Protein AF-A0A1B1BDW7-F1 (afdb_monomer_lite)

Structure (mmCIF, N/CA/C/O backbone):
data_AF-A0A1B1BDW7-F1
#
_entry.id   AF-A0A1B1BDW7-F1
#
loop_
_atom_site.group_PDB
_atom_site.id
_atom_site.type_symbol
_atom_site.label_atom_id
_atom_site.label_alt_id
_atom_site.label_comp_id
_atom_site.label_asym_id
_atom_site.label_entity_id
_atom_site.label_seq_id
_atom_site.pdbx_PDB_ins_code
_atom_site.Cartn_x
_atom_site.Cartn_y
_atom_site.Cartn_z
_atom_site.occupancy
_atom_site.B_iso_or_equiv
_atom_site.auth_seq_id
_atom_site.auth_comp_id
_atom_site.auth_asym_id
_atom_site.auth_atom_id
_atom_site.pdbx_PDB_model_num
ATOM 1 N N . MET A 1 1 ? -5.306 7.553 -16.827 1.00 42.88 1 MET A N 1
ATOM 2 C CA . MET A 1 1 ? -5.351 6.073 -16.846 1.00 42.88 1 MET A CA 1
ATOM 3 C C . MET A 1 1 ? -4.467 5.481 -15.755 1.00 42.88 1 MET A C 1
ATOM 5 O O . MET A 1 1 ? -5.007 5.167 -14.707 1.00 42.88 1 MET A O 1
ATOM 9 N N . ALA A 1 2 ? -3.136 5.407 -15.911 1.00 57.34 2 ALA A N 1
ATOM 10 C CA . ALA A 1 2 ? -2.256 4.896 -14.841 1.00 57.34 2 ALA A CA 1
ATOM 11 C C . ALA A 1 2 ? -2.327 5.742 -13.553 1.00 57.34 2 ALA A C 1
ATOM 13 O O . ALA A 1 2 ? -2.296 5.215 -12.447 1.00 57.34 2 ALA A O 1
ATOM 14 N N . THR A 1 3 ? -2.501 7.056 -13.703 1.00 66.56 3 THR A N 1
ATOM 15 C CA . THR A 1 3 ? -2.764 8.001 -12.612 1.00 66.56 3 THR A CA 1
ATOM 16 C C . THR A 1 3 ? -4.084 7.748 -11.891 1.00 66.56 3 THR A C 1
ATOM 18 O O . THR A 1 3 ? -4.113 7.852 -10.672 1.00 66.56 3 THR A O 1
ATOM 21 N N . ASP A 1 4 ? -5.153 7.403 -12.610 1.00 77.25 4 ASP A N 1
ATOM 22 C CA . ASP A 1 4 ? -6.493 7.250 -12.024 1.00 77.25 4 ASP A CA 1
ATOM 23 C C . ASP A 1 4 ? -6.609 5.924 -11.266 1.00 77.25 4 ASP A C 1
ATOM 25 O O . ASP A 1 4 ? -7.061 5.903 -10.125 1.00 77.25 4 ASP A O 1
ATOM 29 N N . ALA A 1 5 ? -6.098 4.834 -11.852 1.00 80.75 5 ALA A N 1
ATOM 30 C CA . ALA A 1 5 ? -5.999 3.542 -11.175 1.00 80.75 5 ALA A CA 1
ATOM 31 C C . ALA A 1 5 ? -5.085 3.615 -9.938 1.00 80.75 5 ALA A C 1
ATOM 33 O O . ALA A 1 5 ? -5.396 3.025 -8.904 1.00 80.75 5 ALA A O 1
ATOM 34 N N . TRP A 1 6 ? -3.992 4.388 -10.008 1.00 85.19 6 TRP A N 1
ATOM 35 C CA . TRP A 1 6 ? -3.149 4.664 -8.844 1.00 85.19 6 TRP A CA 1
ATOM 36 C C . TRP A 1 6 ? -3.905 5.415 -7.741 1.00 85.19 6 TRP A C 1
ATOM 38 O O . TRP A 1 6 ? -3.835 5.008 -6.583 1.00 85.19 6 TRP A O 1
ATOM 48 N N . GLN A 1 7 ? -4.637 6.487 -8.072 1.00 89.00 7 GLN A N 1
ATOM 49 C CA . GLN A 1 7 ? -5.397 7.234 -7.063 1.00 89.00 7 GLN A CA 1
ATOM 50 C C . GLN A 1 7 ? -6.461 6.358 -6.397 1.00 89.00 7 GLN A C 1
ATOM 52 O O . GLN A 1 7 ? -6.555 6.350 -5.172 1.00 89.00 7 GLN A O 1
ATOM 57 N N . GLN A 1 8 ? -7.182 5.548 -7.175 1.00 89.06 8 GLN A N 1
ATOM 58 C CA . GLN A 1 8 ? -8.159 4.601 -6.638 1.00 89.06 8 GLN A CA 1
ATOM 59 C C . GLN A 1 8 ? -7.509 3.583 -5.687 1.00 89.06 8 GLN A C 1
ATOM 61 O O . GLN A 1 8 ? -8.014 3.346 -4.589 1.00 89.06 8 GLN A O 1
ATOM 66 N N . ALA A 1 9 ? -6.371 3.002 -6.078 1.00 90.00 9 ALA A N 1
ATOM 67 C CA . ALA A 1 9 ? -5.642 2.065 -5.228 1.00 90.00 9 ALA A CA 1
ATOM 68 C C . ALA A 1 9 ? -5.176 2.734 -3.926 1.00 90.00 9 ALA A C 1
ATOM 70 O O . ALA A 1 9 ? -5.385 2.189 -2.841 1.00 90.00 9 ALA A O 1
ATOM 71 N N . ARG A 1 10 ? -4.603 3.940 -4.022 1.00 93.31 10 ARG A N 1
ATOM 72 C CA . ARG A 1 10 ? -4.148 4.731 -2.875 1.00 93.31 10 ARG A CA 1
ATOM 73 C C . ARG A 1 10 ? -5.288 5.010 -1.901 1.00 93.31 10 ARG A C 1
ATOM 75 O O . ARG A 1 10 ? -5.157 4.734 -0.712 1.00 93.31 10 ARG A O 1
ATOM 82 N N . GLU A 1 11 ? -6.405 5.540 -2.390 1.00 93.50 11 GLU A N 1
ATOM 83 C CA . GLU A 1 11 ? -7.574 5.844 -1.562 1.00 93.50 11 GLU A CA 1
ATOM 84 C C . GLU A 1 11 ? -8.119 4.593 -0.875 1.00 93.50 11 GLU A C 1
ATOM 86 O O . GLU A 1 11 ? -8.386 4.616 0.328 1.00 93.50 11 GLU A O 1
ATOM 91 N N . GLY A 1 12 ? -8.214 3.481 -1.603 1.00 94.06 12 GLY A N 1
ATOM 92 C CA . GLY A 1 12 ? -8.655 2.210 -1.047 1.00 94.06 12 GLY A CA 1
ATOM 93 C C . GLY A 1 12 ? -7.742 1.683 0.060 1.00 94.06 12 GLY A C 1
ATOM 94 O O . GLY A 1 12 ? -8.233 1.260 1.108 1.00 94.06 12 GLY A O 1
ATOM 95 N N . VAL A 1 13 ? -6.418 1.762 -0.117 1.00 94.44 13 VAL A N 1
ATOM 96 C CA . VAL A 1 13 ? -5.449 1.368 0.920 1.00 94.44 13 VAL A CA 1
ATOM 97 C C . VAL A 1 13 ? -5.562 2.280 2.144 1.00 94.44 13 VAL A C 1
ATOM 99 O O . VAL A 1 13 ? -5.619 1.791 3.273 1.00 94.44 13 VAL A O 1
ATOM 102 N N . VAL A 1 14 ? -5.676 3.597 1.959 1.00 95.38 14 VAL A N 1
ATOM 103 C CA . VAL A 1 14 ? -5.874 4.536 3.078 1.00 95.38 14 VAL A CA 1
ATOM 104 C C . VAL A 1 14 ? -7.173 4.232 3.825 1.00 95.38 14 VAL A C 1
ATOM 106 O O . VAL A 1 14 ? -7.188 4.211 5.056 1.00 95.38 14 VAL A O 1
ATOM 109 N N . MET A 1 15 ? -8.262 3.947 3.110 1.00 95.06 15 MET A N 1
ATOM 110 C CA . MET A 1 15 ? -9.543 3.570 3.712 1.00 95.06 15 MET A CA 1
ATOM 111 C C . MET A 1 15 ? -9.462 2.248 4.479 1.00 95.06 15 MET A C 1
ATOM 113 O O . MET A 1 15 ? -10.021 2.145 5.575 1.00 95.06 15 MET A O 1
ATOM 117 N N . LEU A 1 16 ? -8.722 1.268 3.956 1.00 95.00 16 LEU A N 1
ATOM 118 C CA . LEU A 1 16 ? -8.437 0.017 4.652 1.00 95.00 16 LEU A CA 1
ATOM 119 C C . LEU A 1 16 ? -7.733 0.297 5.988 1.00 95.00 16 LEU A C 1
ATOM 121 O O . LEU A 1 16 ? -8.191 -0.150 7.041 1.00 95.00 16 LEU A O 1
ATOM 125 N N . TRP A 1 17 ? -6.679 1.115 5.983 1.00 95.56 17 TRP A N 1
ATOM 126 C CA . TRP A 1 17 ? -5.971 1.464 7.215 1.00 95.56 17 TRP A CA 1
ATOM 127 C C . TRP A 1 17 ? -6.811 2.299 8.176 1.00 95.56 17 TRP A C 1
ATOM 129 O O . TRP A 1 17 ? -6.804 2.017 9.369 1.00 95.56 17 TRP A O 1
ATOM 139 N N . ARG A 1 18 ? -7.610 3.259 7.702 1.00 95.88 18 ARG A N 1
ATOM 140 C CA . ARG A 1 18 ? -8.535 4.015 8.567 1.00 95.88 18 ARG A CA 1
ATOM 141 C C . ARG A 1 18 ? -9.515 3.107 9.302 1.00 95.88 18 ARG A C 1
ATOM 143 O O . ARG A 1 18 ? -9.837 3.367 10.457 1.00 95.88 18 ARG A O 1
ATOM 150 N N . ARG A 1 19 ? -9.969 2.040 8.645 1.00 94.94 19 ARG A N 1
ATOM 151 C CA . ARG A 1 19 ? -10.921 1.086 9.215 1.00 94.94 19 ARG A CA 1
ATOM 152 C C . ARG A 1 19 ? -10.299 0.183 10.278 1.00 94.94 19 ARG A C 1
ATOM 154 O O . ARG A 1 19 ? -10.921 -0.041 11.311 1.00 94.94 19 ARG A O 1
ATOM 161 N N . PHE A 1 20 ? -9.103 -0.343 10.026 1.00 94.19 20 PHE A N 1
ATOM 162 C CA . PHE A 1 20 ? -8.500 -1.382 10.872 1.00 94.19 20 PHE A CA 1
ATOM 163 C C . PHE A 1 20 ? -7.406 -0.858 11.816 1.00 94.19 20 PHE A C 1
ATOM 165 O O . PHE A 1 20 ? -7.166 -1.435 12.879 1.00 94.19 20 PHE A O 1
ATOM 172 N N . ARG A 1 21 ? -6.728 0.232 11.448 1.00 93.31 21 ARG A N 1
ATOM 173 C CA . ARG A 1 21 ? -5.597 0.850 12.162 1.00 93.31 21 ARG A CA 1
ATOM 174 C C . ARG A 1 21 ? -5.616 2.383 12.003 1.00 93.31 21 ARG A C 1
ATOM 176 O O . ARG A 1 21 ? -4.678 2.946 11.438 1.00 93.31 21 ARG A O 1
ATOM 183 N N . PRO A 1 22 ? -6.641 3.085 12.525 1.00 93.88 22 PRO A N 1
ATOM 184 C CA . PRO A 1 22 ? -6.832 4.520 12.288 1.00 93.88 22 PRO A CA 1
ATOM 185 C C . PRO A 1 22 ? -5.627 5.376 12.691 1.00 93.88 22 PRO A C 1
ATOM 187 O O . PRO A 1 22 ? -5.311 6.339 12.003 1.00 93.88 22 PRO A O 1
ATOM 190 N N . VAL A 1 23 ? -4.910 4.984 13.749 1.00 95.12 23 VAL A N 1
ATOM 191 C CA . VAL A 1 23 ? -3.704 5.680 14.230 1.00 95.12 23 VAL A CA 1
ATOM 192 C C . VAL A 1 23 ? -2.571 5.677 13.193 1.00 95.12 23 VAL A C 1
ATOM 194 O O . VAL A 1 23 ? -1.805 6.627 13.132 1.00 95.12 23 VAL A O 1
ATOM 197 N N . GLN A 1 24 ? -2.472 4.639 12.357 1.00 93.38 24 GLN A N 1
ATOM 198 C CA . GLN A 1 24 ? -1.424 4.505 11.334 1.00 93.38 24 GLN A CA 1
ATOM 199 C C . GLN A 1 24 ? -1.860 5.044 9.963 1.00 93.38 24 GLN A C 1
ATOM 201 O O . GLN A 1 24 ? -1.076 5.038 9.019 1.00 93.38 24 GLN A O 1
ATOM 206 N N . ALA A 1 25 ? -3.113 5.477 9.803 1.00 93.44 25 ALA A N 1
ATOM 207 C CA . ALA A 1 25 ? -3.644 5.823 8.488 1.00 93.44 25 ALA A CA 1
ATOM 208 C C . ALA A 1 25 ? -2.960 7.046 7.858 1.00 93.44 25 ALA A C 1
ATOM 210 O O . ALA A 1 25 ? -2.772 7.075 6.642 1.00 93.44 25 ALA A O 1
ATOM 211 N N . GLU A 1 26 ? -2.573 8.038 8.662 1.00 94.31 26 GLU A N 1
ATOM 212 C CA . GLU A 1 26 ? -1.841 9.215 8.174 1.00 94.31 26 GLU A CA 1
ATOM 213 C C . GLU A 1 26 ? -0.426 8.842 7.717 1.00 94.31 26 GLU A C 1
ATOM 215 O O . GLU A 1 26 ? -0.030 9.205 6.612 1.00 94.31 26 GLU A O 1
ATOM 220 N N . GLU A 1 27 ? 0.285 8.028 8.502 1.00 95.81 27 GLU A N 1
ATOM 221 C CA . GLU A 1 27 ? 1.610 7.497 8.149 1.00 95.81 27 GLU A CA 1
ATOM 222 C C . GLU A 1 27 ? 1.569 6.710 6.831 1.00 95.81 27 GLU A C 1
ATOM 224 O O . GLU A 1 27 ? 2.397 6.912 5.948 1.00 95.81 27 GLU A O 1
ATOM 229 N N . ILE A 1 28 ? 0.564 5.848 6.656 1.00 96.00 28 ILE A N 1
ATOM 230 C CA . ILE A 1 28 ? 0.392 5.069 5.423 1.00 96.00 28 ILE A CA 1
ATOM 231 C C . ILE A 1 28 ? 0.040 5.944 4.227 1.00 96.00 28 ILE A C 1
ATOM 233 O O . ILE A 1 28 ? 0.467 5.644 3.115 1.00 96.00 28 ILE A O 1
ATOM 237 N N . THR A 1 29 ? -0.714 7.021 4.445 1.00 94.69 29 THR A N 1
ATOM 238 C CA . THR A 1 29 ? -1.033 7.979 3.383 1.00 94.69 29 THR A CA 1
ATOM 239 C C . THR A 1 29 ? 0.246 8.625 2.856 1.00 94.69 29 THR A C 1
ATOM 241 O O . THR A 1 29 ? 0.476 8.598 1.650 1.00 94.69 29 THR A O 1
ATOM 244 N N . LEU A 1 30 ? 1.091 9.135 3.759 1.00 96.19 30 LEU A N 1
ATOM 245 C CA . LEU A 1 30 ? 2.371 9.741 3.399 1.00 96.19 30 LEU A CA 1
ATOM 246 C C . LEU A 1 30 ? 3.286 8.727 2.706 1.00 96.19 30 LEU A C 1
ATOM 248 O O . LEU A 1 30 ? 3.807 9.000 1.630 1.00 96.19 30 LEU A O 1
ATOM 252 N N . ALA A 1 31 ? 3.398 7.521 3.260 1.00 95.88 31 ALA A N 1
ATOM 253 C CA . ALA A 1 31 ? 4.271 6.510 2.689 1.00 95.88 31 ALA A CA 1
ATOM 254 C C . ALA A 1 31 ? 3.838 6.041 1.288 1.00 95.88 31 ALA A C 1
ATOM 256 O O . ALA A 1 31 ? 4.689 5.640 0.497 1.00 95.88 31 ALA A O 1
ATOM 257 N N . LEU A 1 32 ? 2.535 6.047 0.969 1.00 95.75 32 LEU A N 1
ATOM 258 C CA . LEU A 1 32 ? 2.057 5.764 -0.393 1.00 95.75 32 LEU A CA 1
ATOM 259 C C . LEU A 1 32 ? 2.495 6.851 -1.372 1.00 95.75 32 LEU A C 1
ATOM 261 O O . LEU A 1 32 ? 2.866 6.528 -2.499 1.00 95.75 32 LEU A O 1
ATOM 265 N N . ASP A 1 33 ? 2.438 8.114 -0.950 1.00 94.44 33 ASP A N 1
ATOM 266 C CA . ASP A 1 33 ? 2.873 9.243 -1.771 1.00 94.44 33 ASP A CA 1
ATOM 267 C C . ASP A 1 33 ? 4.383 9.182 -2.023 1.00 94.44 33 ASP A C 1
ATOM 269 O O . ASP A 1 33 ? 4.799 9.228 -3.178 1.00 94.44 33 ASP A O 1
ATOM 273 N N . GLU A 1 34 ? 5.177 8.949 -0.977 1.00 95.69 34 GLU A N 1
ATOM 274 C CA . GLU A 1 34 ? 6.634 8.770 -1.071 1.00 95.69 34 GLU A CA 1
ATOM 275 C C . GLU A 1 34 ? 6.999 7.577 -1.964 1.00 95.69 34 GLU A C 1
ATOM 277 O O . GLU A 1 34 ? 7.742 7.724 -2.932 1.00 95.69 34 GLU A O 1
ATOM 282 N N . THR A 1 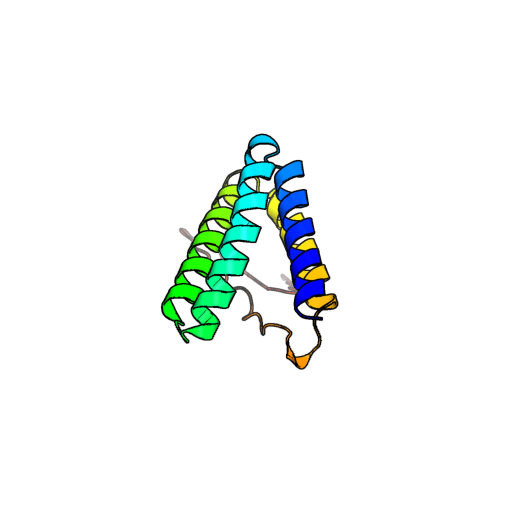35 ? 6.382 6.408 -1.738 1.00 95.06 35 THR A N 1
ATOM 283 C CA . THR A 1 35 ? 6.648 5.215 -2.562 1.00 95.06 35 THR A CA 1
ATOM 284 C C . THR A 1 35 ? 6.349 5.477 -4.034 1.00 95.06 35 THR A C 1
ATOM 286 O O . THR A 1 35 ? 7.042 4.965 -4.910 1.00 95.06 35 THR A O 1
ATOM 289 N N . ARG A 1 36 ? 5.308 6.256 -4.345 1.00 93.62 36 ARG A N 1
ATOM 290 C CA . ARG A 1 36 ? 4.988 6.585 -5.734 1.00 93.62 36 ARG A CA 1
ATOM 291 C C . ARG A 1 36 ? 6.119 7.366 -6.391 1.00 93.62 36 ARG A C 1
ATOM 293 O O . ARG A 1 36 ? 6.454 7.080 -7.538 1.00 93.62 36 ARG A O 1
ATOM 300 N N . GLU A 1 37 ? 6.654 8.363 -5.697 1.00 94.81 37 GLU A N 1
ATOM 301 C CA . GLU A 1 37 ? 7.773 9.164 -6.191 1.00 94.81 37 GLU A CA 1
ATOM 302 C C . GLU A 1 37 ? 9.015 8.291 -6.386 1.00 94.81 37 GLU A C 1
ATOM 304 O O . GLU A 1 37 ? 9.632 8.344 -7.449 1.00 94.81 37 GLU A O 1
ATOM 309 N N . GLU A 1 38 ? 9.304 7.405 -5.432 1.00 94.75 38 GLU A N 1
ATOM 310 C CA . GLU A 1 38 ? 10.426 6.465 -5.507 1.00 94.75 38 GLU A CA 1
ATOM 311 C C . GLU A 1 38 ? 10.282 5.465 -6.665 1.00 94.75 38 GLU A C 1
ATOM 313 O O . GLU A 1 38 ? 11.234 5.256 -7.413 1.00 94.75 38 GLU A O 1
ATOM 318 N N . VAL A 1 39 ? 9.087 4.910 -6.901 1.00 92.81 39 VAL A N 1
ATOM 319 C CA . VAL A 1 39 ? 8.827 4.038 -8.064 1.00 92.81 39 VAL A CA 1
ATOM 320 C C . VAL A 1 39 ? 9.015 4.799 -9.377 1.00 92.81 39 VAL A C 1
ATOM 322 O O . VAL A 1 39 ? 9.543 4.251 -10.343 1.00 92.81 39 VAL A O 1
ATOM 325 N N . LEU A 1 40 ? 8.569 6.057 -9.454 1.00 92.94 40 LEU A N 1
ATOM 326 C CA . LEU A 1 40 ? 8.750 6.867 -10.660 1.00 92.94 40 LEU A CA 1
ATOM 327 C C . LEU A 1 40 ? 10.230 7.173 -10.919 1.00 92.94 40 LEU A C 1
ATOM 329 O O . LEU A 1 40 ? 10.642 7.119 -12.077 1.00 92.94 40 LEU A O 1
ATOM 333 N N . ALA A 1 41 ? 11.010 7.447 -9.872 1.00 93.69 41 ALA A N 1
ATOM 334 C CA . ALA A 1 41 ? 12.452 7.653 -9.970 1.00 93.69 41 ALA A CA 1
ATOM 335 C C . ALA A 1 41 ? 13.179 6.364 -10.391 1.00 93.69 41 ALA A C 1
ATOM 337 O O . ALA A 1 41 ? 13.904 6.368 -11.383 1.00 93.69 41 ALA A O 1
ATOM 338 N N . ALA A 1 42 ? 12.894 5.235 -9.735 1.00 92.12 42 ALA A N 1
ATOM 339 C CA . ALA A 1 42 ? 13.482 3.939 -10.072 1.00 92.12 42 ALA A CA 1
ATOM 340 C C . ALA A 1 42 ? 13.217 3.551 -11.538 1.00 92.12 42 ALA A C 1
ATOM 342 O O . ALA A 1 42 ? 14.121 3.105 -12.238 1.00 92.12 42 ALA A O 1
ATOM 343 N N . ARG A 1 43 ? 12.014 3.824 -12.063 1.00 90.25 43 ARG A N 1
ATOM 344 C CA . ARG A 1 43 ? 11.693 3.605 -13.486 1.00 90.25 43 ARG A CA 1
ATOM 345 C C . ARG A 1 43 ? 12.492 4.481 -14.437 1.00 90.25 43 ARG A C 1
ATOM 347 O O . ARG A 1 43 ? 12.832 4.029 -15.529 1.00 90.25 43 ARG A O 1
ATOM 354 N N . GLN A 1 44 ? 12.738 5.734 -14.062 1.00 94.12 44 GLN A N 1
ATOM 355 C CA . GLN A 1 44 ? 13.561 6.647 -14.857 1.00 94.12 44 GLN A CA 1
ATOM 356 C C . GLN A 1 44 ? 15.011 6.166 -14.913 1.00 94.12 44 GLN A C 1
ATOM 358 O O . GLN A 1 44 ? 15.620 6.211 -15.981 1.00 94.12 44 GLN A O 1
ATOM 363 N N . ASP A 1 45 ? 15.509 5.634 -13.799 1.00 95.12 45 ASP A N 1
ATOM 364 C CA . ASP A 1 45 ? 16.872 5.118 -13.664 1.00 95.12 45 ASP A CA 1
ATOM 365 C C . ASP A 1 45 ? 17.018 3.652 -14.114 1.00 95.12 45 ASP A C 1
ATOM 367 O O . ASP A 1 45 ? 18.122 3.109 -14.118 1.00 95.12 45 ASP A O 1
ATOM 371 N N . GLN A 1 46 ? 15.916 3.013 -14.530 1.00 93.75 46 GLN A N 1
ATOM 372 C CA . GLN A 1 46 ? 15.834 1.581 -14.847 1.00 93.75 46 GLN A CA 1
ATOM 373 C C . GLN A 1 46 ? 16.311 0.675 -13.691 1.00 93.75 46 GLN A C 1
ATOM 375 O O . GLN A 1 46 ? 16.869 -0.401 -13.914 1.00 93.75 46 GLN A O 1
ATOM 380 N N . ASP A 1 47 ? 16.084 1.110 -12.452 1.00 92.88 47 ASP A N 1
ATOM 381 C CA . ASP A 1 47 ? 16.434 0.398 -11.227 1.00 92.88 47 ASP A CA 1
ATOM 382 C C . ASP A 1 47 ? 15.345 -0.612 -10.832 1.00 92.88 47 ASP A C 1
ATOM 384 O O . ASP A 1 47 ? 14.489 -0.379 -9.974 1.00 92.88 47 ASP A O 1
ATOM 388 N N . GLU A 1 48 ? 15.397 -1.784 -11.465 1.00 91.50 48 GLU A N 1
ATOM 389 C CA . GLU A 1 48 ? 14.490 -2.896 -11.161 1.00 91.50 48 GLU A CA 1
ATOM 390 C C . GLU A 1 48 ? 14.625 -3.394 -9.710 1.00 91.50 48 GLU A C 1
ATOM 392 O O . GLU A 1 48 ? 13.655 -3.886 -9.126 1.00 91.50 48 GLU A O 1
ATOM 397 N N . GLN A 1 49 ? 15.818 -3.277 -9.114 1.00 91.38 49 GLN A N 1
ATOM 398 C CA . GLN A 1 49 ? 16.062 -3.726 -7.746 1.00 91.38 49 GLN A CA 1
ATOM 399 C C . GLN A 1 49 ? 15.404 -2.776 -6.740 1.00 91.38 49 GLN A C 1
ATOM 401 O O . GLN A 1 49 ? 14.751 -3.251 -5.808 1.00 91.38 49 GLN A O 1
ATOM 406 N N . GLY A 1 50 ? 15.500 -1.466 -6.973 1.00 90.50 50 GLY A N 1
ATOM 407 C CA . GLY A 1 50 ? 14.781 -0.446 -6.214 1.00 90.50 50 GLY A CA 1
ATOM 408 C C . GLY A 1 50 ? 13.267 -0.657 -6.259 1.00 90.50 50 GLY A C 1
ATOM 409 O O . GLY A 1 50 ? 12.624 -0.722 -5.209 1.00 90.50 50 GLY A O 1
ATOM 410 N N . GLU A 1 51 ? 12.688 -0.886 -7.445 1.00 88.31 51 GLU A N 1
ATOM 411 C CA . GLU A 1 51 ? 11.257 -1.219 -7.559 1.00 88.31 51 GLU A CA 1
ATOM 412 C C . GLU A 1 51 ? 10.893 -2.493 -6.772 1.00 88.31 51 GLU A C 1
ATOM 414 O O . GLU A 1 51 ? 9.877 -2.529 -6.070 1.00 88.31 51 GLU A O 1
ATOM 419 N N . ALA A 1 52 ? 11.720 -3.542 -6.846 1.00 87.94 52 ALA A N 1
ATOM 420 C CA . ALA A 1 52 ? 11.476 -4.796 -6.136 1.00 87.94 52 ALA A CA 1
ATOM 421 C C . ALA A 1 52 ? 11.530 -4.643 -4.605 1.00 87.94 52 ALA A C 1
ATOM 423 O O . ALA A 1 52 ? 10.763 -5.302 -3.893 1.00 87.94 52 ALA A O 1
ATOM 424 N N . ASP A 1 53 ? 12.407 -3.789 -4.084 1.00 93.38 53 ASP A N 1
ATOM 425 C CA . ASP A 1 53 ? 12.518 -3.550 -2.646 1.00 93.38 53 ASP A CA 1
ATOM 426 C C . ASP A 1 53 ? 11.322 -2.753 -2.106 1.00 93.38 53 ASP A C 1
ATOM 428 O O . ASP A 1 53 ? 10.763 -3.126 -1.068 1.00 93.38 53 ASP A O 1
ATOM 432 N N . LEU A 1 54 ? 10.809 -1.783 -2.870 1.00 93.94 54 LEU A N 1
ATOM 433 C CA . LEU A 1 54 ? 9.558 -1.085 -2.546 1.00 93.94 54 LEU A CA 1
ATOM 434 C C . LEU A 1 54 ? 8.366 -2.048 -2.485 1.00 93.94 54 LEU A C 1
ATOM 436 O O . LEU A 1 54 ? 7.549 -1.986 -1.561 1.00 93.94 54 LEU A O 1
ATOM 440 N N . VAL A 1 55 ? 8.285 -2.998 -3.424 1.00 90.81 55 VAL A N 1
ATOM 441 C CA . VAL A 1 55 ? 7.253 -4.049 -3.399 1.00 90.81 55 VAL A CA 1
ATOM 442 C C . VAL A 1 55 ? 7.356 -4.898 -2.128 1.00 90.81 55 VAL A C 1
ATOM 444 O O . VAL A 1 55 ? 6.338 -5.160 -1.480 1.00 90.81 55 VAL A O 1
ATOM 447 N N . ARG A 1 56 ? 8.565 -5.313 -1.730 1.00 93.62 56 ARG A N 1
ATOM 448 C CA . ARG A 1 56 ? 8.782 -6.114 -0.508 1.00 93.62 56 ARG A CA 1
ATOM 449 C C . ARG A 1 56 ? 8.391 -5.359 0.758 1.00 93.62 56 ARG A C 1
ATOM 451 O O . ARG A 1 56 ? 7.866 -5.959 1.700 1.00 93.62 56 ARG A O 1
ATOM 458 N N . ASP A 1 57 ? 8.626 -4.056 0.794 1.00 95.38 57 ASP A N 1
ATOM 459 C CA . ASP A 1 57 ? 8.271 -3.234 1.944 1.00 95.38 57 ASP A CA 1
ATOM 460 C C . ASP A 1 57 ? 6.759 -3.111 2.126 1.00 95.38 57 ASP A C 1
ATOM 462 O O . ASP A 1 57 ? 6.260 -3.245 3.254 1.00 95.38 57 ASP A O 1
ATOM 466 N N . TRP A 1 58 ? 6.015 -2.956 1.030 1.00 95.06 58 TRP A N 1
ATOM 467 C CA . TRP A 1 58 ? 4.555 -2.990 1.059 1.00 95.06 58 TRP A CA 1
ATOM 468 C C . TRP A 1 58 ? 3.999 -4.375 1.387 1.00 95.06 58 TRP A C 1
ATOM 470 O O . TRP A 1 58 ? 3.080 -4.464 2.205 1.00 95.06 58 TRP A O 1
ATOM 480 N N . ASP A 1 59 ? 4.593 -5.452 0.864 1.00 92.62 59 ASP A N 1
ATOM 481 C CA . ASP A 1 59 ? 4.223 -6.826 1.238 1.00 92.62 59 ASP A CA 1
ATOM 482 C C . ASP A 1 59 ? 4.357 -7.042 2.754 1.00 92.62 59 ASP A C 1
ATOM 484 O O . ASP A 1 59 ? 3.426 -7.509 3.414 1.00 92.62 59 ASP A O 1
ATOM 488 N N . ARG A 1 60 ? 5.461 -6.584 3.360 1.00 94.81 60 ARG A N 1
ATOM 489 C CA . ARG A 1 60 ? 5.672 -6.677 4.814 1.00 94.81 60 ARG A CA 1
ATOM 490 C C . ARG A 1 60 ? 4.644 -5.872 5.614 1.00 94.81 60 ARG A C 1
ATOM 492 O O . ARG A 1 60 ? 4.275 -6.272 6.719 1.00 94.81 60 ARG A O 1
ATOM 499 N N . ARG A 1 61 ? 4.213 -4.707 5.126 1.00 94.38 61 ARG A N 1
ATOM 500 C CA . ARG A 1 61 ? 3.184 -3.882 5.791 1.00 94.38 61 ARG A CA 1
ATOM 501 C C . ARG A 1 61 ? 1.810 -4.548 5.710 1.00 94.38 61 ARG A C 1
ATOM 503 O O . ARG A 1 61 ? 1.141 -4.667 6.736 1.00 94.38 61 ARG A O 1
ATOM 510 N N . LEU A 1 62 ? 1.433 -5.043 4.531 1.00 93.00 62 LEU A N 1
ATOM 511 C CA . LEU A 1 62 ? 0.174 -5.756 4.297 1.00 93.00 62 LEU A CA 1
ATOM 512 C C . LEU A 1 62 ? 0.104 -7.063 5.097 1.00 93.00 62 LEU A C 1
ATOM 514 O O . LEU A 1 62 ? -0.894 -7.334 5.762 1.00 93.00 62 LEU A O 1
ATOM 518 N N . ARG A 1 63 ? 1.188 -7.843 5.121 1.00 93.31 63 ARG A N 1
ATOM 519 C CA . ARG A 1 63 ? 1.280 -9.058 5.937 1.00 93.31 63 ARG A CA 1
ATOM 520 C C . ARG A 1 63 ? 1.074 -8.767 7.422 1.00 93.31 63 ARG A C 1
ATOM 522 O O . ARG A 1 63 ? 0.290 -9.458 8.062 1.00 93.31 63 ARG A O 1
ATOM 529 N N . ARG A 1 64 ? 1.707 -7.719 7.960 1.00 93.12 64 ARG A N 1
ATOM 530 C CA . ARG A 1 64 ? 1.561 -7.348 9.378 1.00 93.12 64 ARG A CA 1
ATOM 531 C C . ARG A 1 64 ? 0.120 -7.014 9.755 1.00 93.12 64 ARG A C 1
ATOM 533 O O . ARG A 1 64 ? -0.332 -7.428 10.817 1.00 93.12 64 ARG A O 1
ATOM 540 N N . ILE A 1 65 ? -0.607 -6.274 8.916 1.00 92.75 65 ILE A N 1
ATOM 541 C CA . ILE A 1 65 ? -2.008 -5.949 9.219 1.00 92.75 65 ILE A CA 1
ATOM 542 C C . ILE A 1 65 ? -2.913 -7.188 9.106 1.00 92.75 65 ILE A C 1
ATOM 544 O O . ILE A 1 65 ? -3.782 -7.370 9.955 1.00 92.75 65 ILE A O 1
ATOM 548 N N . LEU A 1 66 ? -2.652 -8.082 8.145 1.00 93.25 66 LEU A N 1
ATOM 549 C CA . LEU A 1 66 ? -3.368 -9.356 7.987 1.00 93.25 66 LEU A CA 1
ATOM 550 C C . LEU A 1 66 ? -3.127 -10.331 9.150 1.00 93.25 66 LEU A C 1
ATOM 552 O O . LEU A 1 66 ? -4.055 -11.002 9.590 1.00 93.25 66 LEU A O 1
ATOM 556 N N . GLU A 1 67 ? -1.897 -10.408 9.662 1.00 93.06 67 GLU A N 1
ATOM 557 C CA . GLU A 1 67 ? -1.544 -11.257 10.810 1.00 93.06 67 GLU A CA 1
ATOM 558 C C . GLU A 1 67 ? -2.243 -10.811 12.096 1.00 93.06 67 GLU A C 1
ATOM 560 O O . GLU A 1 67 ? -2.575 -11.636 12.945 1.00 93.06 67 GLU A O 1
ATOM 565 N N . GLN A 1 68 ? -2.473 -9.506 12.246 1.00 91.25 68 GLN A N 1
ATOM 566 C CA . GLN A 1 68 ? -3.137 -8.967 13.426 1.00 91.25 68 GLN A CA 1
ATOM 567 C C . GLN A 1 68 ? -4.666 -8.992 13.328 1.00 91.25 68 GLN A C 1
ATOM 569 O O . GLN A 1 68 ? -5.328 -9.037 14.363 1.00 91.25 68 GLN A O 1
ATOM 574 N N . ASP A 1 69 ? -5.228 -8.902 12.121 1.00 91.12 69 ASP A N 1
ATOM 575 C CA . ASP A 1 69 ? -6.669 -8.979 11.888 1.00 91.12 69 ASP A CA 1
ATOM 576 C C . ASP A 1 69 ? -6.974 -9.696 10.556 1.00 91.12 69 ASP A C 1
ATOM 578 O O . ASP A 1 69 ? -6.938 -9.083 9.484 1.00 91.12 69 ASP A O 1
ATOM 582 N N . PRO A 1 70 ? -7.325 -10.995 10.601 1.00 88.44 70 PRO A N 1
ATOM 583 C CA . PRO A 1 70 ? -7.656 -11.761 9.403 1.00 88.44 70 PRO A CA 1
ATOM 584 C C . PRO A 1 70 ? -8.858 -11.216 8.613 1.00 88.44 70 PRO A C 1
ATOM 586 O O . PRO A 1 70 ? -8.964 -11.488 7.416 1.00 88.44 70 PRO A O 1
ATOM 589 N N . ALA A 1 71 ? -9.753 -10.424 9.224 1.00 89.12 71 ALA A N 1
ATOM 590 C CA .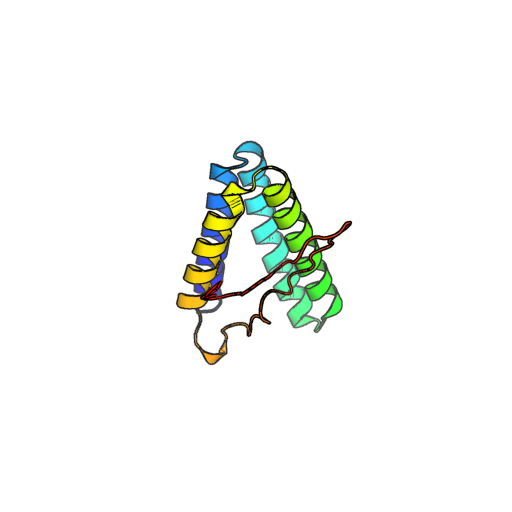 ALA A 1 71 ? -10.900 -9.832 8.525 1.00 89.12 71 ALA A CA 1
ATOM 591 C C . ALA A 1 71 ? -10.483 -8.773 7.484 1.00 89.12 71 ALA A C 1
ATOM 593 O O . ALA A 1 71 ? -11.253 -8.441 6.573 1.00 89.12 71 ALA A O 1
ATOM 594 N N . VAL A 1 72 ? -9.245 -8.277 7.573 1.00 93.06 72 VAL A N 1
ATOM 595 C CA . VAL A 1 72 ? -8.626 -7.386 6.583 1.00 93.06 72 VAL A CA 1
ATOM 596 C C . VAL A 1 72 ? -8.526 -8.071 5.217 1.00 93.06 72 VAL A C 1
ATOM 598 O O . VAL A 1 72 ? -8.653 -7.398 4.197 1.00 93.06 72 VAL A O 1
ATOM 601 N N . ALA A 1 73 ? -8.371 -9.402 5.172 1.00 91.12 73 ALA A N 1
ATOM 602 C CA . ALA A 1 73 ? -8.163 -10.152 3.932 1.00 91.12 73 ALA A CA 1
ATOM 603 C C . ALA A 1 73 ? -9.297 -9.953 2.919 1.00 91.12 73 ALA A C 1
ATOM 605 O O . ALA A 1 73 ? -9.032 -9.667 1.753 1.00 91.12 73 ALA A O 1
ATOM 606 N N . GLN A 1 74 ? -10.553 -10.033 3.368 1.00 90.50 74 GLN A N 1
ATOM 607 C CA . GLN A 1 74 ? -11.712 -9.842 2.493 1.00 90.50 74 GLN A CA 1
ATOM 608 C C . GLN A 1 74 ? -11.752 -8.423 1.909 1.00 90.50 74 GLN A C 1
ATOM 610 O O . GLN A 1 74 ? -12.036 -8.242 0.729 1.00 90.50 74 GLN A O 1
ATOM 615 N N . HIS A 1 75 ? -11.434 -7.420 2.725 1.00 92.25 75 HIS A N 1
ATOM 616 C CA . HIS A 1 75 ? -11.452 -6.017 2.312 1.00 92.25 75 HIS A CA 1
ATOM 617 C C . HIS A 1 75 ? -10.306 -5.703 1.347 1.00 92.25 75 HIS A C 1
ATOM 619 O O . HIS A 1 75 ? -10.494 -4.983 0.370 1.00 92.25 75 HIS A O 1
ATOM 625 N N . LEU A 1 76 ? -9.130 -6.286 1.590 1.00 92.94 76 LEU A N 1
ATOM 626 C CA . LEU A 1 76 ? -7.989 -6.181 0.691 1.00 92.94 76 LEU A CA 1
ATOM 627 C C . LEU A 1 76 ? -8.272 -6.863 -0.655 1.00 92.94 76 LEU A C 1
ATOM 629 O O . LEU A 1 76 ? -7.939 -6.304 -1.693 1.00 92.94 76 LEU A O 1
ATOM 633 N N . GLN A 1 77 ? -8.911 -8.038 -0.659 1.00 91.38 77 GLN A N 1
ATOM 634 C CA . GLN A 1 77 ? -9.305 -8.712 -1.901 1.00 91.38 77 GLN A CA 1
ATOM 635 C C . GLN A 1 77 ? -10.304 -7.884 -2.712 1.00 91.38 77 GLN A C 1
ATOM 637 O O . GLN A 1 77 ? -10.075 -7.680 -3.900 1.00 91.38 77 GLN A O 1
ATOM 642 N N . GLN A 1 78 ? -11.347 -7.347 -2.071 1.00 91.00 78 GLN A N 1
ATOM 643 C CA . GLN A 1 78 ? -12.321 -6.469 -2.731 1.00 91.00 78 GLN A CA 1
ATOM 644 C C . GLN A 1 78 ? -11.641 -5.263 -3.385 1.00 91.00 78 GLN A C 1
ATOM 646 O O . GLN A 1 78 ? -11.867 -4.993 -4.562 1.00 91.00 78 GLN A O 1
ATOM 651 N N . LEU A 1 79 ? -10.737 -4.602 -2.658 1.00 91.62 79 LEU A N 1
ATOM 652 C CA . LEU A 1 79 ? -9.956 -3.494 -3.198 1.00 91.62 79 LEU A CA 1
ATOM 653 C C . LEU A 1 79 ? -9.119 -3.911 -4.418 1.00 91.62 79 LEU A C 1
ATOM 655 O O . LEU A 1 79 ? -9.088 -3.206 -5.425 1.00 91.62 79 LEU A O 1
ATOM 659 N N . LEU A 1 80 ? -8.430 -5.052 -4.349 1.00 89.81 80 LEU A N 1
ATOM 660 C CA . LEU A 1 80 ? -7.620 -5.541 -5.467 1.00 89.81 80 LEU A CA 1
ATOM 661 C C . LEU A 1 80 ? -8.474 -5.849 -6.701 1.00 89.81 80 LEU A C 1
ATOM 663 O O . LEU A 1 80 ? -8.041 -5.566 -7.818 1.00 89.81 80 LEU A O 1
ATOM 667 N N . ASP A 1 81 ? -9.668 -6.404 -6.517 1.00 89.94 81 ASP A N 1
ATOM 668 C CA . ASP A 1 81 ? -10.588 -6.701 -7.615 1.00 89.94 81 ASP A CA 1
ATOM 669 C C . ASP A 1 81 ? -11.142 -5.417 -8.252 1.00 89.94 81 ASP A C 1
ATOM 671 O O . ASP A 1 81 ? -11.192 -5.312 -9.479 1.00 89.94 81 ASP A O 1
ATOM 675 N N . GLU A 1 82 ? -11.463 -4.403 -7.445 1.00 88.56 82 GLU A N 1
ATOM 676 C CA . GLU A 1 82 ? -11.884 -3.081 -7.924 1.00 88.56 82 GLU A CA 1
ATOM 677 C C . GLU A 1 82 ? -10.790 -2.385 -8.746 1.00 88.56 82 GLU A C 1
ATOM 679 O O . GLU A 1 82 ? -11.061 -1.884 -9.840 1.00 88.56 82 GLU A O 1
ATOM 684 N N . VAL A 1 83 ? -9.545 -2.390 -8.256 1.00 87.50 83 VAL A N 1
ATOM 685 C CA . VAL A 1 83 ? -8.399 -1.786 -8.957 1.00 87.50 83 VAL A CA 1
ATOM 686 C C . VAL A 1 83 ? -8.074 -2.552 -10.241 1.00 87.50 83 VAL A C 1
ATOM 688 O O . VAL A 1 83 ? -7.806 -1.950 -11.276 1.00 87.50 83 VAL A O 1
ATOM 691 N N . ARG A 1 84 ? -8.138 -3.888 -10.233 1.00 85.50 84 ARG A N 1
ATOM 692 C CA . ARG A 1 84 ? -7.958 -4.685 -11.462 1.00 85.50 84 ARG A CA 1
ATOM 693 C C . ARG A 1 84 ? -9.043 -4.399 -12.492 1.00 85.50 84 ARG A C 1
ATOM 695 O O . ARG A 1 84 ? -8.746 -4.366 -13.685 1.00 85.50 84 ARG A O 1
ATOM 702 N N . GLY A 1 85 ? -10.276 -4.189 -12.037 1.00 84.69 85 GLY A N 1
ATOM 703 C CA . GLY A 1 85 ? -11.407 -3.834 -12.888 1.00 84.69 85 GLY A CA 1
ATOM 704 C C . GLY A 1 85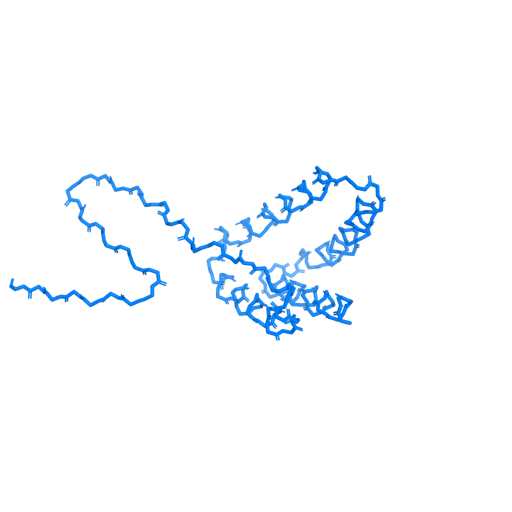 ? -11.253 -2.475 -13.576 1.00 84.69 85 GLY A C 1
ATOM 705 O O . GLY A 1 85 ? -11.759 -2.311 -14.685 1.00 84.69 85 GLY A O 1
ATOM 706 N N . SER A 1 86 ? -10.538 -1.524 -12.963 1.00 83.00 86 SER A N 1
ATOM 707 C CA . SER A 1 86 ? -10.278 -0.205 -13.555 1.00 83.00 86 SER A CA 1
ATOM 708 C C . SER A 1 86 ? -9.045 -0.156 -14.462 1.00 83.00 86 SER A C 1
ATOM 710 O O . SER A 1 86 ? -8.892 0.789 -15.241 1.00 83.00 86 SER A O 1
ATOM 712 N N . LEU A 1 87 ? -8.188 -1.181 -14.425 1.00 81.06 87 LEU A N 1
ATOM 713 C CA . LEU A 1 87 ? -7.037 -1.298 -15.317 1.00 81.06 87 LEU A CA 1
ATOM 714 C C . LEU A 1 87 ? -7.442 -1.798 -16.718 1.00 81.06 87 LEU A C 1
ATOM 716 O O . LEU A 1 87 ? -8.211 -2.760 -16.841 1.00 81.06 87 LEU A O 1
ATOM 720 N N . PRO A 1 88 ? -6.870 -1.217 -17.792 1.00 79.50 88 PRO A N 1
ATOM 721 C CA . PRO A 1 88 ? -6.936 -1.786 -19.135 1.00 79.50 88 PRO A CA 1
ATOM 722 C C . PRO A 1 88 ? -6.442 -3.239 -19.159 1.00 79.50 88 PRO A C 1
ATOM 724 O O . PRO A 1 88 ? -5.503 -3.590 -18.446 1.00 79.50 88 PRO A O 1
ATOM 727 N N . ARG A 1 89 ? -7.064 -4.096 -19.981 1.00 74.69 89 ARG A N 1
ATOM 728 C CA . ARG A 1 89 ? -6.793 -5.550 -19.992 1.00 74.69 89 ARG A CA 1
ATOM 729 C C . ARG A 1 89 ? -5.332 -5.909 -20.276 1.00 74.69 89 ARG A C 1
ATOM 731 O O . ARG A 1 89 ? -4.854 -6.920 -19.783 1.00 74.69 89 ARG A O 1
ATOM 738 N N . ASP A 1 90 ? -4.642 -5.097 -21.065 1.00 75.94 90 ASP A N 1
ATOM 739 C CA . ASP A 1 90 ? -3.221 -5.221 -21.404 1.00 75.94 90 ASP A CA 1
ATOM 740 C C . ASP A 1 90 ? -2.279 -4.858 -20.243 1.00 75.94 90 ASP A C 1
ATOM 742 O O . ASP A 1 90 ? -1.112 -5.234 -20.259 1.00 75.94 90 ASP A O 1
ATOM 746 N N . GLN A 1 91 ? -2.790 -4.168 -19.221 1.00 70.56 91 GLN A N 1
ATOM 747 C CA . GLN A 1 91 ? -2.056 -3.742 -18.026 1.00 70.56 91 GLN A CA 1
ATOM 748 C C . GLN A 1 91 ? -2.507 -4.484 -16.760 1.00 70.56 91 GLN A C 1
ATOM 750 O O . GLN A 1 91 ? -2.061 -4.162 -15.658 1.00 70.56 91 GLN A O 1
ATOM 755 N N . GLN A 1 92 ? -3.392 -5.476 -16.890 1.00 70.69 92 GLN A N 1
ATOM 756 C CA . GLN A 1 92 ? -3.791 -6.304 -15.758 1.00 70.69 92 GLN A CA 1
ATOM 757 C C . GLN A 1 92 ? -2.642 -7.251 -15.384 1.00 70.69 92 GLN A C 1
ATOM 759 O O . GLN A 1 92 ? -2.186 -8.027 -16.229 1.00 70.69 92 GLN A O 1
ATOM 764 N N . PRO A 1 93 ? -2.166 -7.230 -14.125 1.00 66.06 93 PRO A N 1
ATOM 765 C CA . PRO A 1 93 ? -1.128 -8.151 -13.695 1.00 66.06 93 PRO A CA 1
ATOM 766 C C . PRO A 1 93 ? -1.641 -9.590 -13.802 1.00 66.06 93 PRO A C 1
ATOM 768 O O . PRO A 1 93 ? -2.725 -9.919 -13.316 1.00 66.06 93 PRO A O 1
ATOM 771 N N . THR A 1 94 ? -0.843 -10.466 -14.416 1.00 61.53 94 THR A N 1
ATOM 772 C CA . THR A 1 94 ? -1.106 -11.907 -14.375 1.00 61.53 94 THR A CA 1
ATOM 773 C C . THR A 1 94 ? -0.796 -12.382 -12.965 1.00 61.53 94 THR A C 1
ATOM 775 O O . THR A 1 94 ? 0.365 -12.484 -12.583 1.00 61.53 94 THR A O 1
ATOM 778 N N . VAL A 1 95 ? -1.830 -12.622 -12.165 1.00 58.50 95 VAL A N 1
ATOM 779 C CA . VAL A 1 95 ? -1.672 -13.159 -10.813 1.00 58.50 95 VAL A CA 1
ATOM 780 C C . VAL A 1 95 ? -1.419 -14.660 -10.957 1.00 58.50 95 VAL A C 1
ATOM 782 O O . VAL A 1 95 ? -2.319 -15.366 -11.422 1.00 58.50 95 VAL A O 1
ATOM 785 N N . PRO A 1 96 ? -0.233 -15.185 -10.598 1.00 48.97 96 PRO A N 1
ATOM 786 C CA . PRO A 1 96 ? -0.072 -16.625 -10.504 1.00 48.97 96 PRO A CA 1
ATOM 787 C C . PRO A 1 96 ? -1.065 -17.154 -9.465 1.00 48.97 96 PRO A C 1
ATOM 789 O O . PRO A 1 96 ? -1.274 -16.528 -8.424 1.00 48.97 96 PRO A O 1
ATOM 792 N N . ALA A 1 97 ? -1.714 -18.281 -9.768 1.00 49.44 97 ALA A N 1
ATOM 793 C CA . ALA A 1 97 ? -2.692 -18.891 -8.872 1.00 49.44 97 ALA A CA 1
ATOM 794 C C . ALA A 1 97 ? -2.112 -19.024 -7.446 1.00 49.44 97 ALA A C 1
ATOM 796 O O . ALA A 1 97 ? -0.933 -19.367 -7.314 1.00 49.44 97 ALA A O 1
ATOM 797 N N . PRO A 1 98 ? -2.899 -18.750 -6.386 1.00 51.66 98 PRO A N 1
ATOM 798 C CA . PRO A 1 98 ? -2.401 -18.762 -5.015 1.00 51.66 98 PRO A CA 1
ATOM 799 C C . PRO A 1 98 ? -1.730 -20.100 -4.690 1.00 51.66 98 PRO A C 1
ATOM 801 O O . PRO A 1 98 ? -2.340 -21.165 -4.797 1.00 51.66 98 PRO A O 1
ATOM 804 N N . VAL A 1 99 ? -0.455 -20.039 -4.302 1.00 48.34 99 VAL A N 1
ATOM 805 C CA . VAL A 1 99 ? 0.318 -21.207 -3.875 1.00 48.34 99 VAL A CA 1
ATOM 806 C C . VAL A 1 99 ? -0.028 -21.487 -2.415 1.00 48.34 99 VAL A C 1
ATOM 808 O O . VAL A 1 99 ? 0.408 -20.782 -1.507 1.00 48.34 99 VAL A O 1
ATOM 811 N N . PHE A 1 100 ? -0.843 -22.512 -2.176 1.00 43.44 100 PHE A N 1
ATOM 812 C CA . PHE A 1 100 ? -1.178 -22.963 -0.827 1.00 43.44 100 PHE A CA 1
ATOM 813 C C . PHE A 1 100 ? -0.021 -23.785 -0.247 1.00 43.44 100 PHE A C 1
ATOM 815 O O . PHE A 1 100 ? 0.181 -24.938 -0.620 1.00 43.44 100 PHE A O 1
ATOM 822 N N . HIS A 1 101 ? 0.731 -23.213 0.695 1.00 39.56 101 HIS A N 1
ATOM 823 C CA . HIS A 1 101 ? 1.635 -23.985 1.549 1.00 39.56 101 HIS A CA 1
ATOM 824 C C . HIS A 1 101 ? 0.849 -24.531 2.741 1.00 39.56 101 HIS A C 1
ATOM 826 O O . HIS A 1 101 ? 0.562 -23.808 3.692 1.00 39.56 101 HIS A O 1
ATOM 832 N N . THR A 1 102 ? 0.487 -25.813 2.697 1.00 38.47 102 THR A N 1
ATOM 833 C CA . THR A 1 102 ? -0.128 -26.505 3.838 1.00 38.47 102 THR A CA 1
ATOM 834 C C . THR A 1 102 ? 0.862 -27.489 4.440 1.00 38.47 102 THR A C 1
ATOM 836 O O . THR A 1 102 ? 1.374 -28.365 3.748 1.00 38.47 102 THR A O 1
ATOM 839 N N . HIS A 1 103 ? 1.121 -27.351 5.740 1.00 41.34 103 HIS A N 1
ATOM 840 C CA . HIS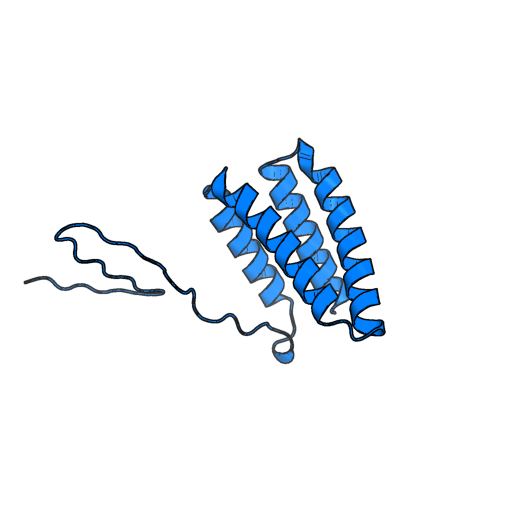 A 1 103 ? 1.904 -28.311 6.509 1.00 41.34 103 HIS A CA 1
ATOM 841 C C . HIS A 1 103 ? 0.944 -29.208 7.300 1.00 41.34 103 HIS A C 1
ATOM 843 O O . HIS A 1 103 ? 0.181 -28.713 8.126 1.00 41.34 103 HIS A O 1
ATOM 849 N N . VAL A 1 104 ? 0.960 -30.516 7.029 1.00 42.16 104 VAL A N 1
ATOM 850 C CA . VAL A 1 104 ? 0.163 -31.519 7.754 1.00 42.16 104 VAL A CA 1
ATOM 851 C C . VAL A 1 104 ? 1.107 -32.378 8.581 1.00 42.16 104 VAL A C 1
ATOM 853 O O . VAL A 1 104 ? 2.037 -32.967 8.036 1.00 42.16 104 VAL A O 1
ATOM 856 N N . SER A 1 105 ? 0.851 -32.485 9.882 1.00 44.06 105 SER A N 1
ATOM 857 C CA . SER A 1 105 ? 1.483 -33.470 10.760 1.00 44.06 105 SER A CA 1
ATOM 858 C C . SER A 1 105 ? 0.425 -34.453 11.282 1.00 44.06 105 SER A C 1
ATOM 860 O O . SER A 1 105 ? -0.676 -34.058 11.662 1.00 44.06 105 SER A O 1
ATOM 862 N N . GLY A 1 106 ? 0.736 -35.755 11.255 1.00 63.59 106 GLY A N 1
ATOM 863 C CA . GLY A 1 106 ? -0.191 -36.846 11.605 1.00 63.59 106 GLY A CA 1
ATOM 864 C C . GLY A 1 106 ? -0.895 -37.501 10.401 1.00 63.59 106 GLY A C 1
ATOM 865 O O . GLY A 1 106 ? -0.482 -37.325 9.259 1.00 63.59 106 GLY A O 1
ATOM 866 N N . ASN A 1 107 ? -1.958 -38.280 10.651 1.00 45.94 107 ASN A N 1
ATOM 867 C CA . ASN A 1 107 ? -2.725 -39.023 9.631 1.00 45.94 107 ASN A CA 1
ATOM 868 C C . ASN A 1 107 ? -3.901 -38.198 9.060 1.00 45.94 107 ASN A C 1
ATOM 870 O O . ASN A 1 107 ? -5.045 -38.652 9.049 1.00 45.94 107 ASN A O 1
ATOM 874 N N . GLY A 1 108 ? -3.637 -36.954 8.655 1.00 45.03 108 GLY A N 1
ATOM 875 C CA . GLY A 1 108 ? -4.635 -36.054 8.070 1.00 45.03 108 GLY A CA 1
ATOM 876 C C . GLY A 1 108 ? -4.562 -36.049 6.544 1.00 45.03 108 GLY A C 1
ATOM 877 O O . GLY A 1 108 ? -3.482 -35.906 5.977 1.00 45.03 108 GLY A O 1
ATOM 878 N N . ARG A 1 109 ? -5.702 -36.179 5.859 1.00 49.84 109 ARG A N 1
ATOM 879 C CA . ARG A 1 109 ? -5.800 -35.894 4.418 1.00 49.84 109 ARG A CA 1
ATOM 880 C C . ARG A 1 109 ? -6.281 -34.461 4.250 1.00 49.84 109 ARG A C 1
ATOM 882 O O . ARG A 1 109 ? -7.352 -34.123 4.742 1.00 49.84 109 ARG A O 1
ATOM 889 N N . VAL A 1 110 ? -5.499 -33.639 3.558 1.00 49.12 110 VAL A N 1
ATOM 890 C CA . VAL A 1 110 ? -5.923 -32.296 3.155 1.00 49.12 110 VAL 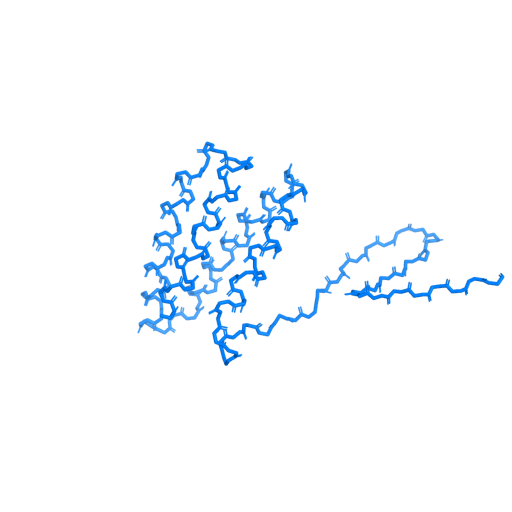A CA 1
ATOM 891 C C . VAL A 1 110 ? -6.290 -32.326 1.686 1.00 49.12 110 VAL A C 1
ATOM 893 O O . VAL A 1 110 ? -5.527 -32.820 0.857 1.00 49.12 110 VAL A O 1
ATOM 896 N N . TYR A 1 111 ? -7.444 -31.749 1.379 1.00 54.22 111 TYR A N 1
ATOM 897 C CA . TYR A 1 111 ? -7.797 -31.381 0.026 1.00 54.22 111 TYR A CA 1
ATOM 898 C C . TYR A 1 111 ? -7.875 -29.858 -0.053 1.00 54.22 111 TYR A C 1
ATOM 900 O O . TYR A 1 111 ? -8.614 -29.243 0.709 1.00 54.22 111 TYR A O 1
ATOM 908 N N . ASN A 1 112 ? -7.092 -29.265 -0.952 1.00 49.12 112 ASN A N 1
ATOM 909 C CA . ASN A 1 112 ? -7.155 -27.841 -1.261 1.00 49.12 112 ASN A CA 1
ATOM 910 C C . ASN A 1 112 ? -7.613 -27.680 -2.709 1.00 49.12 112 ASN A C 1
ATOM 912 O O . ASN A 1 112 ? -6.976 -28.210 -3.621 1.00 49.12 112 ASN A O 1
ATOM 916 N N . ALA A 1 113 ? -8.673 -26.906 -2.922 1.00 51.06 113 ALA A N 1
ATOM 917 C CA . ALA A 1 113 ? -9.077 -26.437 -4.239 1.00 51.06 113 ALA A CA 1
ATOM 918 C C . ALA A 1 113 ? -9.203 -24.913 -4.213 1.00 51.06 113 ALA A C 1
ATOM 920 O O . ALA A 1 113 ? -9.914 -24.357 -3.386 1.00 51.06 113 ALA A O 1
ATOM 921 N N . GLY A 1 114 ? -8.536 -24.233 -5.146 1.00 47.97 114 GLY A N 1
ATOM 922 C CA . GLY A 1 114 ? -8.608 -22.774 -5.295 1.00 47.97 114 GLY A CA 1
ATOM 923 C C . GLY A 1 114 ? -9.860 -22.264 -6.021 1.00 47.97 114 GLY A C 1
ATOM 924 O O . GLY A 1 114 ? -9.864 -21.125 -6.473 1.00 47.97 114 GLY A O 1
ATOM 925 N N . ARG A 1 115 ? -10.879 -23.109 -6.210 1.00 57.94 115 ARG A N 1
ATOM 926 C CA . ARG A 1 115 ? -12.178 -22.736 -6.793 1.00 57.94 115 ARG A CA 1
ATOM 927 C C . ARG A 1 115 ? -13.290 -23.609 -6.208 1.00 57.94 115 ARG A C 1
ATOM 929 O O . ARG A 1 115 ? -13.665 -23.372 -5.072 1.00 57.94 115 ARG A O 1
ATOM 936 N N . ASP A 1 116 ? -13.724 -24.662 -6.897 1.00 50.56 116 ASP A N 1
ATOM 937 C CA . ASP A 1 116 ? -14.748 -25.586 -6.401 1.00 50.56 116 ASP A CA 1
ATOM 938 C C . ASP A 1 116 ? -14.176 -26.988 -6.173 1.00 50.56 116 ASP A C 1
ATOM 940 O O . ASP A 1 116 ? -13.440 -27.517 -7.014 1.00 50.56 116 ASP A O 1
ATOM 944 N N . GLN A 1 117 ? -14.551 -27.605 -5.049 1.00 43.50 117 GLN A N 1
ATOM 945 C CA . GLN A 1 117 ? -14.284 -29.012 -4.769 1.00 43.50 117 GLN A CA 1
ATOM 946 C C . GLN A 1 117 ? -15.584 -29.751 -4.452 1.00 43.50 117 GLN A C 1
ATOM 948 O O . GLN A 1 117 ? -16.219 -29.502 -3.433 1.00 43.50 117 GLN A O 1
ATOM 953 N N . HIS A 1 118 ? -15.946 -30.712 -5.300 1.00 47.09 118 HIS A N 1
ATOM 954 C CA . HIS A 1 118 ? -17.027 -31.654 -5.024 1.00 47.09 118 HIS A CA 1
ATOM 955 C C . HIS A 1 118 ? -16.417 -32.974 -4.545 1.00 47.09 118 HIS A C 1
ATOM 957 O O . HIS A 1 118 ? -15.765 -33.677 -5.318 1.00 47.09 118 HIS A O 1
ATOM 963 N N . ILE A 1 119 ? -16.600 -33.299 -3.263 1.00 52.53 119 ILE A N 1
ATOM 964 C CA . ILE A 1 119 ? -16.178 -34.578 -2.681 1.00 52.53 119 ILE A CA 1
ATOM 965 C C . ILE A 1 119 ? -17.416 -35.463 -2.552 1.00 52.53 119 ILE A C 1
ATOM 967 O O . ILE A 1 119 ? -18.339 -35.140 -1.809 1.00 52.53 119 ILE A O 1
ATOM 971 N N . HIS A 1 120 ? -17.427 -36.583 -3.271 1.00 43.53 120 HIS A N 1
ATOM 972 C CA . HIS A 1 120 ? -18.390 -37.657 -3.052 1.00 43.53 120 HIS A CA 1
ATOM 973 C C . HIS A 1 120 ? -17.692 -38.775 -2.278 1.00 43.53 120 HIS A C 1
ATOM 975 O O . HIS A 1 120 ? -16.825 -39.459 -2.822 1.00 43.53 120 HIS A O 1
ATOM 981 N N . GLU A 1 121 ? -18.050 -38.934 -1.008 1.00 54.25 121 GLU A N 1
ATOM 982 C CA . GLU A 1 121 ? -17.620 -40.055 -0.171 1.00 54.25 121 GLU A CA 1
ATOM 983 C C . GLU A 1 121 ? -18.650 -41.195 -0.298 1.00 54.25 121 GLU A C 1
ATOM 985 O O . GLU A 1 121 ? -19.846 -40.930 -0.443 1.00 54.25 121 GLU A O 1
ATOM 990 N N . ARG A 1 122 ? -18.186 -42.450 -0.346 1.00 45.25 122 ARG A N 1
ATOM 991 C CA . ARG A 1 122 ? -19.037 -43.653 -0.382 1.00 45.25 122 ARG A CA 1
ATOM 992 C C . ARG A 1 122 ? -19.100 -44.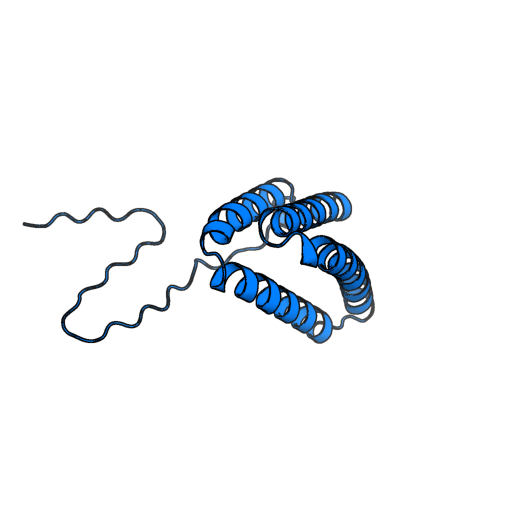297 0.989 1.00 45.25 122 ARG A C 1
ATOM 994 O O . ARG A 1 122 ? -18.033 -44.338 1.637 1.00 45.25 122 ARG A O 1
#

Radius of gyration: 18.1 Å; chains: 1; bounding box: 36×53×36 Å

Foldseek 3Di:
DVVVLLVLLLVLVLVLCCVQPVVCSVVSSVVSVVLVVQCVVCVVVVPPVSVVVSVVVVVVVLVVSCVVPVVSVVSVVVSLVVSLVPDDPVPRDPDDQDDDDDDDDDDDDDDDDSPDDDDDDD

Organism: NCBI:txid68214

Secondary structure (DSSP, 8-state):
-HHHHHHHHHHHHHHHHHHH-GGGHHHHHHHHHHHHHHHHHHHHHT-HHHHHHHHHHHHHHHHHHHHH-TTHHHHHHHHHHHHHHHS-GGGS---PPP-------SSPPP---SS-------

Sequence (122 aa):
MATDAWQQAREGVVMLWRRFRPVQAEEITLALDETREEVLAARQDQDEQGEADLVRDWDRRLRRILEQDPAVAQHLQQLLDEVRGSLPRDQQPTVPAPVFHTHVSGNGRVYNAGRDQHIHER

pLDDT: mean 79.96, std 19.2, range [38.47, 96.19]